Protein AF-A0A7S0RUU5-F1 (afdb_monomer)

Sequence (135 aa):
MMASSSRAPCCSHGRQSMACRSSRQLMGRTAMLRMGVPRMHMMVRAEQQSQASTSGRTKVVAIGESLFDLIADQKGLPREKVKSWTPYAGGAPANVATSLAKLGLDVVFITALGRDAPGDQLYALLKECGVKLHA

Organism: NCBI:txid1034604

Nearest PDB structures (foldseek):
  4du5-assembly1_D  TM=9.178E-01  e=1.477E-05  Polaromonas sp. JS666
  3hj6-assembly1_B  TM=9.158E-01  e=2.676E-05  Halothermothrix orenii H 168
  7agk-assembly2_B  TM=8.762E-01  e=2.676E-05  Escherichia coli K-12
  2qcv-assembly1_A  TM=8.340E-01  e=4.849E-05  Halalkalibacterium halodurans C-125
  7vva-assembly1_B  TM=8.187E-01  e=2.700E-04  Escherichia coli

Solvent-accessible surface area (backbone atoms only — not comparable to full-atom values): 9117 Å² total; per-residue (Å²): 136,90,80,90,87,80,82,86,89,86,91,78,90,88,81,89,81,89,89,82,91,84,77,92,84,81,90,84,92,78,91,74,93,66,87,78,73,86,76,80,75,78,76,73,75,76,76,76,72,81,75,75,81,66,87,68,76,67,71,46,79,35,65,45,56,59,46,70,45,72,44,63,75,56,80,94,55,60,78,91,70,48,89,51,65,48,78,38,88,34,36,73,40,44,54,51,34,35,51,44,18,70,73,71,43,53,29,39,36,38,38,66,64,56,99,45,74,69,25,52,50,50,53,50,54,48,48,72,43,57,31,47,77,49,103

Structure (mmCIF, N/CA/C/O backbone):
data_AF-A0A7S0RUU5-F1
#
_entry.id   AF-A0A7S0RUU5-F1
#
loop_
_atom_site.group_PDB
_atom_site.id
_atom_site.type_symbol
_atom_site.label_atom_id
_atom_site.label_alt_id
_atom_site.label_comp_id
_atom_site.label_asym_id
_atom_site.label_entity_id
_atom_site.label_seq_id
_atom_site.pdbx_PDB_ins_code
_atom_site.Cartn_x
_atom_site.Cartn_y
_atom_site.Cartn_z
_atom_site.occupancy
_atom_site.B_iso_or_equiv
_atom_site.auth_seq_id
_atom_site.auth_comp_id
_atom_site.auth_asym_id
_atom_site.auth_atom_id
_atom_site.pdbx_PDB_model_num
ATOM 1 N N . MET A 1 1 ? 37.420 2.023 51.915 1.00 42.16 1 MET A N 1
ATOM 2 C CA . MET A 1 1 ? 36.096 2.654 51.736 1.00 42.16 1 MET A CA 1
ATOM 3 C C . MET A 1 1 ? 35.043 1.578 51.913 1.00 42.16 1 MET A C 1
ATOM 5 O O . MET A 1 1 ? 35.102 0.566 51.228 1.00 42.16 1 MET A O 1
ATOM 9 N N . MET A 1 2 ? 34.192 1.741 52.924 1.00 35.12 2 MET A N 1
ATOM 10 C CA . MET A 1 2 ? 33.103 0.824 53.259 1.00 35.12 2 MET A CA 1
ATOM 11 C C . MET A 1 2 ? 32.001 0.863 52.195 1.00 35.12 2 MET A C 1
ATOM 13 O O . MET A 1 2 ? 31.670 1.950 51.736 1.00 35.12 2 MET A O 1
ATOM 17 N N . ALA A 1 3 ? 31.403 -0.289 51.885 1.00 36.59 3 ALA A N 1
ATOM 18 C CA . ALA A 1 3 ? 29.958 -0.518 52.017 1.00 36.59 3 ALA A CA 1
ATOM 19 C C . ALA A 1 3 ? 29.598 -1.936 51.540 1.00 36.59 3 ALA A C 1
ATOM 21 O O . ALA A 1 3 ? 29.554 -2.238 50.352 1.00 36.59 3 ALA A O 1
ATOM 22 N N . SER A 1 4 ? 29.328 -2.793 52.521 1.00 38.44 4 SER A N 1
ATOM 23 C CA . SER A 1 4 ? 28.449 -3.954 52.409 1.00 38.44 4 SER A CA 1
ATOM 24 C C . SER A 1 4 ? 27.002 -3.464 52.288 1.00 38.44 4 SER A C 1
ATOM 26 O O . SER A 1 4 ? 26.617 -2.560 53.027 1.00 38.44 4 SER A O 1
ATOM 28 N N . SER A 1 5 ? 26.190 -4.074 51.422 1.00 38.88 5 SER A N 1
ATOM 29 C CA . SER A 1 5 ? 24.760 -4.250 51.702 1.00 38.88 5 SER A CA 1
ATOM 30 C C . SER A 1 5 ? 24.168 -5.352 50.829 1.00 38.88 5 SER A C 1
ATOM 32 O O . SER A 1 5 ? 24.362 -5.396 49.616 1.00 38.88 5 SER A O 1
ATOM 34 N N . SER A 1 6 ? 23.465 -6.267 51.488 1.00 38.97 6 SER A N 1
ATOM 35 C CA . SER A 1 6 ? 22.866 -7.476 50.942 1.0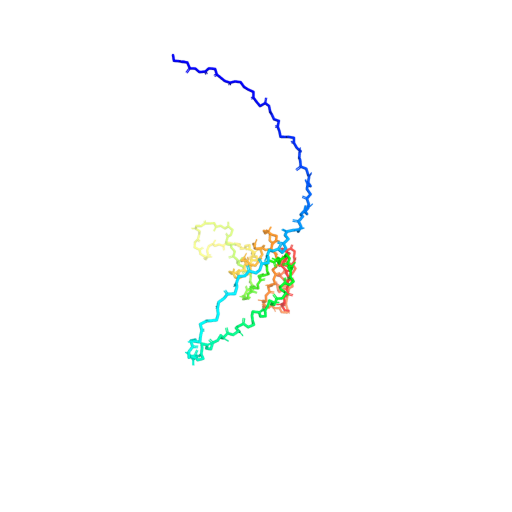0 38.97 6 SER A CA 1
ATOM 36 C C . SER A 1 6 ? 21.338 -7.383 50.973 1.00 38.97 6 SER A C 1
ATOM 38 O O . SER A 1 6 ? 20.798 -6.807 51.912 1.00 38.97 6 SER A O 1
ATOM 40 N N . ARG A 1 7 ? 20.702 -8.126 50.053 1.00 34.09 7 ARG A N 1
ATOM 41 C CA . ARG A 1 7 ? 19.375 -8.777 50.156 1.00 34.09 7 ARG A CA 1
ATOM 42 C C . ARG A 1 7 ? 18.101 -7.910 50.056 1.00 34.09 7 ARG A C 1
ATOM 44 O O . ARG A 1 7 ? 17.798 -7.084 50.904 1.00 34.09 7 ARG A O 1
ATOM 51 N N . ALA A 1 8 ? 17.283 -8.253 49.054 1.00 38.00 8 ALA A N 1
ATOM 52 C CA . ALA A 1 8 ? 15.808 -8.248 49.101 1.00 38.00 8 ALA A CA 1
ATOM 53 C C . ALA A 1 8 ? 15.305 -9.343 50.092 1.00 38.00 8 ALA A C 1
ATOM 55 O O . ALA A 1 8 ? 16.148 -10.158 50.478 1.00 38.00 8 ALA A O 1
ATOM 56 N N . PRO A 1 9 ? 14.005 -9.497 50.466 1.00 49.12 9 PRO A N 1
ATOM 57 C CA . PRO A 1 9 ? 12.768 -9.018 49.822 1.00 49.12 9 PRO A CA 1
ATOM 58 C C . PRO A 1 9 ? 11.654 -8.583 50.820 1.00 49.12 9 PRO A C 1
ATOM 60 O O . PRO A 1 9 ? 11.896 -8.449 52.014 1.00 49.12 9 PRO A O 1
ATOM 63 N N . CYS A 1 10 ? 10.421 -8.432 50.311 1.00 29.56 10 CYS A N 1
ATOM 64 C CA . CYS A 1 10 ? 9.141 -8.874 50.906 1.00 29.56 10 CYS A CA 1
ATOM 65 C C . CYS A 1 10 ? 8.048 -7.786 50.870 1.00 29.56 10 CYS A C 1
ATOM 67 O O . CYS A 1 10 ? 7.895 -6.986 51.788 1.00 29.56 10 CYS A O 1
ATOM 69 N N . CYS A 1 11 ? 7.245 -7.789 49.800 1.00 35.31 11 CYS A N 1
ATOM 70 C CA . CYS A 1 11 ? 5.927 -7.160 49.798 1.00 35.31 11 CYS A CA 1
ATOM 71 C C . CYS A 1 11 ? 4.886 -8.213 50.192 1.00 35.31 11 CYS A C 1
ATOM 73 O O . CYS A 1 11 ? 4.652 -9.165 49.448 1.00 35.31 11 CYS A O 1
ATOM 75 N N . SER A 1 12 ? 4.227 -8.021 51.334 1.00 39.75 12 SER A N 1
ATOM 76 C CA . SER A 1 12 ? 3.078 -8.820 51.763 1.00 39.75 12 SER A CA 1
ATOM 77 C C . SER A 1 12 ? 1.869 -7.925 52.058 1.00 39.75 12 SER A C 1
ATOM 79 O O . SER A 1 12 ? 1.878 -7.165 53.017 1.00 39.75 12 SER A O 1
ATOM 81 N N . HIS A 1 13 ? 0.856 -8.043 51.194 1.00 41.47 13 HIS A N 1
ATOM 82 C CA . HIS A 1 13 ? -0.582 -8.144 51.482 1.00 41.47 13 HIS A CA 1
ATOM 83 C C . HIS A 1 13 ? -1.204 -7.324 52.634 1.00 41.47 13 HIS A C 1
ATOM 85 O O . HIS A 1 13 ? -0.936 -7.567 53.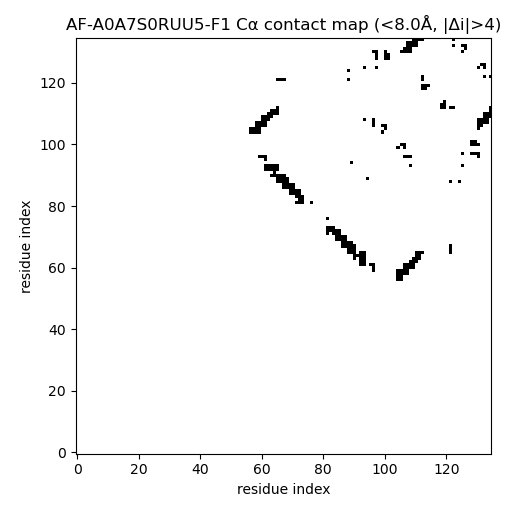804 1.00 41.47 13 HIS A O 1
ATOM 91 N N . GLY A 1 14 ? -2.216 -6.512 52.301 1.00 32.38 14 GLY A N 1
ATOM 92 C CA . GLY A 1 14 ? -3.197 -5.994 53.263 1.00 32.38 14 GLY A CA 1
ATOM 93 C C . GLY A 1 14 ? -4.411 -5.365 52.576 1.00 32.38 14 GLY A C 1
ATOM 94 O O . GLY A 1 14 ? -4.345 -4.249 52.080 1.00 32.38 14 GLY A O 1
ATOM 95 N N . ARG A 1 15 ? -5.508 -6.122 52.504 1.00 38.81 15 ARG A N 1
ATOM 96 C CA . ARG A 1 15 ? -6.807 -5.795 51.890 1.00 38.81 15 ARG A CA 1
ATOM 97 C C . ARG A 1 15 ? -7.774 -5.244 52.957 1.00 38.81 15 ARG A C 1
ATOM 99 O O . ARG A 1 15 ? -7.776 -5.782 54.056 1.00 38.81 15 ARG A O 1
ATOM 106 N N . GLN A 1 16 ? -8.700 -4.369 52.530 1.00 38.06 16 GLN A N 1
ATOM 107 C CA . GLN A 1 16 ? -10.011 -4.036 53.154 1.00 38.06 16 GLN A CA 1
ATOM 108 C C . GLN A 1 16 ? -9.926 -3.170 54.439 1.00 38.06 16 GLN A C 1
ATOM 110 O O . GLN A 1 16 ? -8.941 -3.229 55.151 1.00 38.06 16 GLN A O 1
ATOM 115 N N . SER A 1 17 ? -10.860 -2.284 54.807 1.00 34.88 17 SER A N 1
ATOM 116 C CA . SER A 1 17 ? -12.317 -2.247 54.644 1.00 34.88 17 SER A CA 1
ATOM 117 C C . SER A 1 17 ? -12.860 -0.822 54.870 1.00 34.88 17 SER A C 1
ATOM 119 O O . SER A 1 17 ? -12.269 -0.019 55.586 1.00 34.88 17 SER A O 1
ATOM 121 N N . MET A 1 18 ? -14.031 -0.564 54.286 1.00 39.03 18 MET A N 1
ATOM 122 C CA . MET A 1 18 ? -14.944 0.549 54.551 1.00 39.03 18 MET A CA 1
ATOM 123 C C . MET A 1 18 ? -15.387 0.689 56.021 1.00 39.03 18 MET A C 1
ATOM 125 O O . MET A 1 18 ? -15.457 -0.295 56.755 1.00 39.03 18 MET A O 1
ATOM 129 N N . ALA A 1 19 ? -15.890 1.906 56.281 1.00 38.84 19 ALA A N 1
ATOM 130 C CA . ALA A 1 19 ? -16.969 2.302 57.195 1.00 38.84 19 ALA A CA 1
ATOM 131 C C . ALA A 1 19 ? -16.557 2.878 58.556 1.00 38.84 19 ALA A C 1
ATOM 133 O O . ALA A 1 19 ? -15.991 2.189 59.390 1.00 38.84 19 ALA A O 1
ATOM 134 N N . CYS A 1 20 ? -16.985 4.118 58.822 1.00 29.95 20 CYS A N 1
ATOM 135 C CA . CYS A 1 20 ? -18.009 4.378 59.840 1.00 29.95 20 CYS A CA 1
ATOM 136 C C . CYS A 1 20 ? -18.472 5.848 59.777 1.00 29.95 20 CYS A C 1
ATOM 138 O O . CYS A 1 20 ? -17.671 6.773 59.888 1.00 29.95 20 CYS A O 1
ATOM 140 N N . ARG A 1 21 ? -19.780 6.064 59.584 1.00 48.56 21 ARG A N 1
ATOM 141 C CA . ARG A 1 21 ? -20.463 7.351 59.797 1.00 48.56 21 ARG A CA 1
ATOM 142 C C . ARG A 1 21 ? -20.704 7.538 61.294 1.00 48.56 21 ARG A C 1
ATOM 144 O O . ARG A 1 21 ? -21.232 6.630 61.920 1.00 48.56 21 ARG A O 1
ATOM 151 N N . SER A 1 22 ? -20.436 8.724 61.832 1.00 37.09 22 SER A N 1
ATOM 152 C CA . SER A 1 22 ? -20.900 9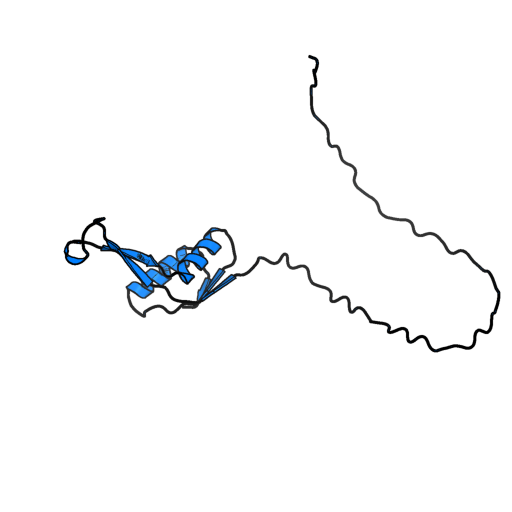.197 63.149 1.00 37.09 22 SER A CA 1
ATOM 153 C C . SER A 1 22 ? -20.456 10.664 63.270 1.00 37.09 22 SER A C 1
ATOM 155 O O . SER A 1 22 ? -19.362 10.979 62.828 1.00 37.09 22 SER A O 1
ATOM 157 N N . SER A 1 23 ? -21.175 11.653 63.787 1.00 42.38 23 SER A N 1
ATOM 158 C CA . SER A 1 23 ? -22.513 11.777 64.345 1.00 42.38 23 SER A CA 1
ATOM 159 C C . SER A 1 23 ? -22.840 13.273 64.398 1.00 42.38 23 SER A C 1
ATOM 161 O O . SER A 1 23 ? -21.962 14.128 64.296 1.00 42.38 23 SER A O 1
ATOM 163 N N . ARG A 1 24 ? -24.127 13.579 64.556 1.00 46.16 24 ARG A N 1
ATOM 164 C CA . ARG A 1 24 ? -24.653 14.913 64.864 1.00 46.16 24 ARG A CA 1
ATOM 165 C C . ARG A 1 24 ? -23.945 15.510 66.079 1.00 46.16 24 ARG A C 1
ATOM 167 O O . ARG A 1 24 ? -23.805 14.823 67.086 1.00 46.16 24 ARG A O 1
ATOM 174 N N . GLN A 1 25 ? -23.673 16.811 66.037 1.00 41.69 25 GLN A N 1
ATOM 175 C CA . GLN A 1 25 ? -23.531 17.614 67.245 1.00 41.69 25 GLN A CA 1
ATOM 176 C C . GLN A 1 25 ? -24.442 18.838 67.144 1.00 41.69 25 GLN A C 1
ATOM 178 O O . GLN A 1 25 ? -24.615 19.434 66.082 1.00 41.69 25 GLN A O 1
ATOM 183 N N . LEU A 1 26 ? -25.131 19.086 68.251 1.00 37.97 26 LEU A N 1
ATOM 184 C CA . LEU A 1 26 ? -26.316 19.916 68.402 1.00 37.97 26 LEU A CA 1
ATOM 185 C C . LEU A 1 26 ? -25.944 21.315 68.932 1.00 37.97 26 LEU A C 1
ATOM 187 O O . LEU A 1 26 ? -25.093 21.426 69.802 1.00 37.97 26 LEU A O 1
ATOM 191 N N . MET A 1 27 ? -26.716 22.310 68.480 1.00 33.03 27 MET A N 1
ATOM 192 C CA . MET A 1 27 ? -27.118 23.574 69.130 1.00 33.03 27 MET A CA 1
ATOM 193 C C . MET A 1 27 ? -26.088 24.647 69.534 1.00 33.03 27 MET A C 1
ATOM 195 O O . MET A 1 27 ? -25.281 24.482 70.438 1.00 33.03 27 MET A O 1
ATOM 199 N N . GLY A 1 28 ? -26.328 25.853 69.005 1.00 32.38 28 GLY A N 1
ATOM 200 C CA . GLY A 1 28 ? -25.951 27.136 69.604 1.00 32.38 28 GLY A CA 1
ATOM 201 C C . GLY A 1 28 ? -26.737 28.279 68.949 1.00 32.38 28 GLY A C 1
ATOM 202 O O . GLY A 1 28 ? -26.493 28.620 67.797 1.00 32.38 28 GLY A O 1
ATOM 203 N N . ARG A 1 29 ? -27.738 28.824 69.654 1.00 44.16 29 ARG A N 1
ATOM 204 C CA . ARG A 1 29 ? -28.616 29.928 69.215 1.00 44.16 29 ARG A CA 1
ATOM 205 C C . ARG A 1 29 ? -27.861 31.256 69.303 1.00 44.16 29 ARG A C 1
ATOM 207 O O . ARG A 1 29 ? -27.360 31.555 70.376 1.00 44.16 29 ARG A O 1
ATOM 214 N N . THR A 1 30 ? -27.898 32.101 68.272 1.00 35.38 30 THR A N 1
ATOM 215 C CA . THR A 1 30 ? -28.059 33.566 68.416 1.00 35.38 30 THR A CA 1
ATOM 216 C C . THR A 1 30 ? -28.535 34.138 67.080 1.00 35.38 30 THR A C 1
ATOM 218 O O . THR A 1 30 ? -27.872 33.995 66.055 1.00 35.38 30 THR A O 1
ATOM 221 N N . ALA A 1 31 ? -29.712 34.758 67.088 1.00 42.91 31 ALA A N 1
ATOM 222 C CA . ALA A 1 31 ? -30.252 35.489 65.954 1.00 42.91 31 ALA A CA 1
ATOM 223 C C . ALA A 1 31 ? -29.523 36.835 65.822 1.00 42.91 31 ALA A C 1
ATOM 225 O O . ALA A 1 31 ? -29.625 37.681 66.705 1.00 42.91 31 ALA A O 1
ATOM 226 N N . MET A 1 32 ? -28.818 37.046 64.711 1.00 39.00 32 MET A N 1
ATOM 227 C CA . MET A 1 32 ? -28.536 38.387 64.200 1.00 39.00 32 MET A CA 1
ATOM 228 C C . MET A 1 32 ? -29.416 38.596 62.973 1.00 39.00 32 MET A C 1
ATOM 230 O O . MET A 1 32 ? -29.227 37.931 61.953 1.00 39.00 32 MET A O 1
ATOM 234 N N . LEU A 1 33 ? -30.368 39.529 63.058 1.00 44.44 33 LEU A N 1
ATOM 235 C CA . LEU A 1 33 ? -30.992 40.105 61.871 1.00 44.44 33 LEU A CA 1
ATOM 236 C C . LEU A 1 33 ? -29.897 40.830 61.079 1.00 44.44 33 LEU A C 1
ATOM 238 O O . LEU A 1 33 ? -29.516 41.953 61.400 1.00 44.44 33 LEU A O 1
ATOM 242 N N . ARG A 1 34 ? -29.387 40.183 60.032 1.00 41.12 34 ARG A N 1
ATOM 243 C CA . ARG A 1 34 ? -28.667 40.856 58.954 1.00 41.12 34 ARG A CA 1
ATOM 244 C C . ARG A 1 34 ? -29.620 40.980 57.777 1.00 41.12 34 ARG A C 1
ATOM 246 O O . ARG A 1 34 ? -30.001 39.982 57.173 1.00 41.12 34 ARG A O 1
ATOM 253 N N . MET A 1 35 ? -30.009 42.222 57.504 1.00 41.84 35 MET A N 1
ATOM 254 C CA . MET A 1 35 ? -30.703 42.655 56.294 1.00 41.84 35 MET A CA 1
ATOM 255 C C . MET A 1 35 ? -30.044 41.999 55.074 1.00 41.84 35 MET A C 1
ATOM 257 O O . MET A 1 35 ? -28.852 42.185 54.822 1.00 41.84 35 MET A O 1
ATOM 261 N N . GLY A 1 36 ? -30.810 41.154 54.388 1.00 37.72 36 GLY A N 1
ATOM 262 C CA . GLY A 1 36 ? -30.334 40.328 53.291 1.00 37.72 36 GLY A CA 1
ATOM 263 C C . GLY A 1 36 ? -30.061 41.152 52.039 1.00 37.72 36 GLY A C 1
ATOM 264 O O . GLY A 1 36 ? -30.970 41.730 51.457 1.00 37.72 36 GLY A O 1
ATOM 265 N N . VAL A 1 37 ? -28.815 41.127 51.577 1.00 48.59 37 VAL A N 1
ATOM 266 C CA . VAL A 1 37 ? -28.518 41.230 50.145 1.00 48.59 37 VAL A CA 1
ATOM 267 C C . VAL A 1 37 ? -28.740 39.831 49.565 1.00 48.59 37 VAL A C 1
ATOM 269 O O . VAL A 1 37 ? -28.166 38.878 50.107 1.00 48.59 37 VAL A O 1
ATOM 272 N N . PRO A 1 38 ? -29.553 39.644 48.511 1.00 40.12 38 PRO A N 1
ATOM 273 C CA . PRO A 1 38 ? -29.720 38.331 47.913 1.00 40.12 38 PRO A CA 1
ATOM 274 C C . PRO A 1 38 ? -28.408 37.957 47.224 1.00 40.12 38 PRO A C 1
ATOM 276 O O . PRO A 1 38 ? -28.117 38.363 46.102 1.00 40.12 38 PRO A O 1
ATOM 279 N N . ARG A 1 39 ? -27.578 37.176 47.917 1.00 44.72 39 ARG A N 1
ATOM 280 C CA . ARG A 1 39 ? -26.440 36.501 47.306 1.00 44.72 39 ARG A CA 1
ATOM 281 C C . ARG A 1 39 ? -27.032 35.430 46.399 1.00 44.72 39 ARG A C 1
ATOM 283 O O . ARG A 1 39 ? -27.414 34.367 46.890 1.00 44.72 39 ARG A O 1
ATOM 290 N N . MET A 1 40 ? -27.158 35.741 45.105 1.00 40.12 40 MET A N 1
ATOM 291 C CA . MET A 1 40 ? -27.494 34.768 44.069 1.00 40.12 40 MET A CA 1
ATOM 292 C C . MET A 1 40 ? -26.494 33.618 44.179 1.00 40.12 40 MET A C 1
ATOM 294 O O . MET A 1 40 ? -25.363 33.700 43.704 1.00 40.12 40 MET A O 1
ATOM 298 N N . HIS A 1 41 ? -26.889 32.550 44.866 1.00 44.75 41 HIS A N 1
ATOM 299 C CA . HIS A 1 41 ? -26.223 31.275 44.719 1.00 44.75 41 HIS A CA 1
ATOM 300 C C . HIS A 1 41 ? -26.620 30.802 43.333 1.00 44.75 41 HIS A C 1
ATOM 302 O O . HIS A 1 41 ? -27.709 30.266 43.138 1.00 44.75 41 HIS A O 1
ATOM 308 N N . MET A 1 42 ? -25.752 31.063 42.357 1.00 34.88 42 MET A N 1
ATOM 309 C CA . MET A 1 42 ? -25.782 30.337 41.103 1.00 34.88 42 MET A CA 1
ATOM 310 C C . MET A 1 42 ? -25.508 28.884 41.474 1.00 34.88 42 MET A C 1
ATOM 312 O O . MET A 1 42 ? -24.368 28.457 41.643 1.00 34.88 42 MET A O 1
ATOM 316 N N . MET A 1 43 ? -26.587 28.148 41.715 1.00 37.38 43 MET A N 1
ATOM 317 C CA . MET A 1 43 ? -26.561 26.708 41.835 1.00 37.38 43 MET A CA 1
ATOM 318 C C . MET A 1 43 ? -26.277 26.215 40.419 1.00 37.38 43 MET A C 1
ATOM 320 O O . MET A 1 43 ? -27.188 25.901 39.658 1.00 37.38 43 MET A O 1
ATOM 324 N N . VAL A 1 44 ? -25.001 26.237 40.029 1.00 44.44 44 VAL A N 1
ATOM 325 C CA . VAL A 1 44 ? -24.534 25.471 38.882 1.00 44.44 44 VAL A CA 1
ATOM 326 C C . VAL A 1 44 ? -24.804 24.035 39.288 1.00 44.44 44 VAL A C 1
ATOM 328 O O . VAL A 1 44 ? -24.065 23.444 40.076 1.00 44.44 44 VAL A O 1
ATOM 331 N N . ARG A 1 45 ? -25.941 23.498 38.840 1.00 43.19 45 ARG A N 1
ATOM 332 C CA . ARG A 1 45 ? -26.136 22.059 38.805 1.00 43.1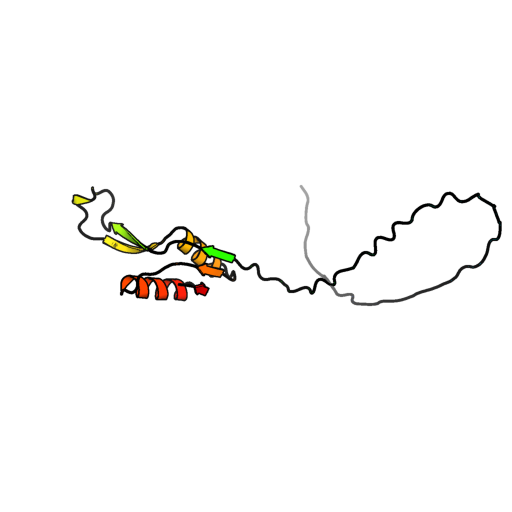9 45 ARG A CA 1
ATOM 333 C C . ARG A 1 45 ? -25.001 21.556 37.931 1.00 43.19 45 ARG A C 1
ATOM 335 O O . ARG A 1 45 ? -25.053 21.688 36.715 1.00 43.19 45 ARG A O 1
ATOM 342 N N . ALA A 1 46 ? -23.946 21.061 38.568 1.00 48.47 46 ALA A N 1
ATOM 343 C CA . ALA A 1 46 ? -23.027 20.165 37.911 1.00 48.47 46 ALA A CA 1
ATOM 344 C C . ALA A 1 46 ? -23.880 18.953 37.539 1.00 48.47 46 ALA A C 1
ATOM 346 O O . ALA A 1 46 ? -24.108 18.063 38.357 1.00 48.47 46 ALA A O 1
ATOM 347 N N . GLU A 1 47 ? -24.441 18.971 36.333 1.00 51.69 47 GLU A N 1
ATOM 348 C CA . GLU A 1 47 ? -24.806 17.743 35.658 1.00 51.69 47 GLU A CA 1
ATOM 349 C C . GLU A 1 47 ? -23.506 16.951 35.569 1.00 51.69 47 GLU A C 1
ATOM 351 O O . GLU A 1 47 ? -22.665 17.176 34.701 1.00 51.69 47 GLU A O 1
ATOM 356 N N . GLN A 1 48 ? -23.286 16.074 36.548 1.00 53.72 48 GLN A N 1
ATOM 357 C CA . GLN A 1 48 ? -22.330 14.995 36.411 1.00 53.72 48 GLN A CA 1
ATOM 358 C C . GLN A 1 48 ? -22.878 14.113 35.298 1.00 53.72 48 GLN A C 1
ATOM 360 O O . GLN A 1 48 ? -23.633 13.174 35.537 1.00 53.72 48 GLN A O 1
ATOM 365 N N . GLN A 1 49 ? -22.531 14.472 34.062 1.00 51.91 49 GLN A N 1
ATOM 366 C CA . GLN A 1 49 ? -22.630 13.580 32.927 1.00 51.91 49 GLN A CA 1
ATOM 367 C C . GLN A 1 49 ? -21.814 12.350 33.302 1.00 51.91 49 GLN A C 1
ATOM 369 O O . GLN A 1 49 ? -20.589 12.400 33.434 1.00 51.91 49 GLN A O 1
ATOM 374 N N . SER A 1 50 ? -22.530 11.263 33.559 1.00 49.44 50 SER A N 1
ATOM 375 C CA . SER A 1 50 ? -21.995 9.929 33.743 1.00 49.44 50 SER A CA 1
ATOM 376 C C . SER A 1 50 ? -21.259 9.538 32.466 1.00 49.44 50 SER A C 1
ATOM 378 O O . SER A 1 50 ? -21.827 8.967 31.538 1.00 49.44 50 SER A O 1
ATOM 380 N N . GLN A 1 51 ? -19.976 9.883 32.394 1.00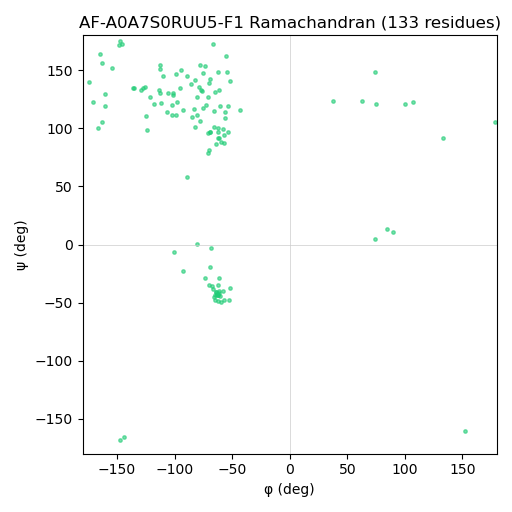 55.47 51 GLN A N 1
ATOM 381 C CA . GLN A 1 51 ? -19.089 9.369 31.366 1.00 55.47 51 GLN A CA 1
ATOM 382 C C . GLN A 1 51 ? -18.941 7.870 31.613 1.00 55.47 51 GLN A C 1
ATOM 384 O O . GLN A 1 51 ? -18.227 7.433 32.515 1.00 55.47 51 GLN A O 1
ATOM 389 N N . ALA A 1 52 ? -19.670 7.077 30.828 1.00 54.62 52 ALA A N 1
ATOM 390 C CA . ALA A 1 52 ? -19.429 5.653 30.715 1.00 54.62 52 ALA A CA 1
ATOM 391 C C . ALA A 1 52 ? -17.968 5.472 30.291 1.00 54.62 52 ALA A C 1
ATOM 393 O O . ALA A 1 52 ? -17.565 5.886 29.205 1.00 54.62 52 ALA A O 1
ATOM 394 N N . SER A 1 53 ? -17.158 4.889 31.170 1.00 55.72 53 SER A N 1
ATOM 395 C CA . SER A 1 53 ? -15.761 4.588 30.899 1.00 55.72 53 SER A CA 1
ATOM 396 C C . SER A 1 53 ? -15.675 3.435 29.896 1.00 55.72 53 SER A C 1
ATOM 398 O O . SER A 1 53 ? -15.426 2.287 30.262 1.00 55.72 53 SER A O 1
ATOM 400 N N . THR A 1 54 ? -15.874 3.709 28.608 1.00 58.09 54 THR A N 1
ATOM 401 C CA . THR A 1 54 ? -15.242 2.878 27.588 1.00 58.09 54 THR A CA 1
ATOM 402 C C . THR A 1 54 ? -13.748 3.102 27.742 1.00 58.09 54 THR A C 1
ATOM 404 O O . THR A 1 54 ? -13.280 4.221 27.539 1.00 58.09 54 THR A O 1
ATOM 407 N N . SER A 1 55 ? -13.002 2.065 28.126 1.00 60.66 55 SER A N 1
ATOM 408 C CA . SER A 1 55 ? -11.555 2.006 27.899 1.00 60.66 55 SER A CA 1
ATOM 409 C C . SER A 1 55 ? -11.347 2.165 26.390 1.00 60.66 55 SER A C 1
ATOM 411 O O . SER A 1 55 ? -11.469 1.219 25.612 1.00 60.66 55 SER A O 1
ATOM 413 N N . GLY A 1 56 ? -11.258 3.418 25.953 1.00 60.72 56 GLY A N 1
ATOM 414 C CA . GLY A 1 56 ? -11.422 3.795 24.563 1.00 60.72 56 GLY A CA 1
ATOM 415 C C . GLY A 1 56 ? -10.145 3.469 23.825 1.00 60.72 56 GLY A C 1
ATOM 416 O O . GLY A 1 56 ? -9.152 4.173 23.984 1.00 60.72 56 GLY A O 1
ATOM 417 N N . ARG A 1 57 ? -10.154 2.412 23.009 1.00 76.75 57 ARG A N 1
ATOM 418 C CA . ARG A 1 57 ? -9.095 2.251 22.014 1.00 76.75 57 ARG A CA 1
ATOM 419 C C . ARG A 1 57 ? -9.143 3.460 21.088 1.00 76.75 57 ARG A C 1
ATOM 421 O O . ARG A 1 57 ? -10.166 3.690 20.443 1.00 76.75 57 ARG A O 1
ATOM 428 N N . THR A 1 58 ? -8.052 4.221 21.046 1.00 86.44 58 THR A N 1
ATOM 429 C CA . THR A 1 58 ? -7.872 5.315 20.093 1.00 86.44 58 THR A CA 1
ATOM 430 C C . THR A 1 58 ? -8.088 4.773 18.688 1.00 86.44 58 THR A C 1
ATOM 432 O O . THR A 1 58 ? -7.384 3.858 18.256 1.00 86.44 58 THR A O 1
ATOM 435 N N . LYS A 1 59 ? -9.090 5.321 18.001 1.00 93.88 59 LYS A N 1
ATOM 436 C CA . LYS A 1 59 ? -9.367 5.013 16.601 1.00 93.88 59 LYS A CA 1
ATOM 437 C C . LYS A 1 59 ? -8.698 6.055 15.729 1.00 93.88 59 LYS A C 1
ATOM 439 O O . LYS A 1 59 ? -8.817 7.247 16.006 1.00 93.88 59 LYS A O 1
ATOM 444 N N . VAL A 1 60 ? -8.027 5.604 14.679 1.00 96.81 60 VAL A N 1
ATOM 445 C CA . VAL A 1 60 ? -7.399 6.488 13.698 1.00 96.81 60 VAL A CA 1
ATOM 446 C C . VAL A 1 60 ? -8.108 6.327 12.366 1.00 96.81 60 VAL A C 1
ATOM 448 O O . VAL A 1 60 ? -8.344 5.209 11.913 1.00 96.81 60 VAL A O 1
ATOM 451 N N . VAL A 1 61 ? -8.440 7.451 11.739 1.00 97.88 61 VAL A N 1
ATOM 452 C CA . VAL A 1 61 ? -8.919 7.485 10.358 1.00 97.88 61 VAL A CA 1
ATOM 453 C C . VAL A 1 61 ? -7.848 8.164 9.520 1.00 97.88 61 VAL A C 1
ATOM 455 O O . VAL A 1 61 ? -7.478 9.302 9.800 1.00 97.88 61 VAL A O 1
ATOM 458 N N . ALA A 1 62 ? -7.346 7.458 8.515 1.00 97.88 62 ALA A N 1
ATOM 459 C CA . ALA A 1 62 ? -6.458 8.004 7.500 1.00 97.88 62 ALA A CA 1
ATOM 460 C C . ALA A 1 62 ? -7.206 8.062 6.166 1.00 97.88 62 ALA A C 1
ATOM 462 O O . ALA A 1 62 ? -8.033 7.195 5.876 1.00 97.88 62 ALA A O 1
ATOM 463 N N . ILE A 1 63 ? -6.933 9.088 5.365 1.00 98.44 63 ILE A N 1
ATOM 464 C CA . ILE A 1 63 ? -7.584 9.303 4.072 1.00 98.44 63 ILE A CA 1
ATOM 465 C C . ILE A 1 63 ? -6.516 9.703 3.062 1.00 98.44 63 ILE A C 1
ATOM 467 O O . ILE A 1 63 ? -5.693 10.566 3.365 1.00 98.44 63 ILE A O 1
ATOM 471 N N . GLY A 1 64 ? -6.545 9.108 1.874 1.00 98.00 64 GLY A N 1
ATOM 472 C CA . GLY A 1 64 ? -5.780 9.600 0.730 1.00 98.00 64 GLY A CA 1
ATOM 473 C C . GLY A 1 64 ? -5.399 8.507 -0.258 1.00 98.00 64 GLY A C 1
ATOM 474 O O . GLY A 1 64 ? -6.048 7.460 -0.305 1.00 98.00 64 GLY A O 1
ATOM 475 N N . GLU A 1 65 ? -4.388 8.759 -1.089 1.00 97.88 65 GLU A N 1
ATOM 476 C CA . GLU A 1 65 ? -4.051 7.847 -2.179 1.00 97.88 65 GLU A CA 1
ATOM 477 C C . GLU A 1 65 ? -3.358 6.552 -1.737 1.00 97.88 65 GLU A C 1
ATOM 479 O O . GLU A 1 65 ? -2.647 6.489 -0.731 1.00 97.88 65 GLU A O 1
ATOM 484 N N . SER A 1 66 ? -3.548 5.528 -2.566 1.00 97.88 66 SER A N 1
ATOM 485 C CA . SER A 1 66 ? -2.763 4.298 -2.579 1.00 97.88 66 SER A CA 1
ATOM 486 C C . SER A 1 66 ? -2.307 4.055 -4.010 1.00 97.88 66 SER A C 1
ATOM 488 O O . SER A 1 66 ? -3.109 4.164 -4.937 1.00 97.88 66 SER A O 1
ATOM 490 N N . LEU A 1 67 ? -1.033 3.737 -4.200 1.00 98.06 67 LEU A N 1
ATOM 491 C CA . LEU A 1 67 ? -0.454 3.500 -5.523 1.00 98.06 67 LEU A CA 1
ATOM 492 C C . LEU A 1 67 ? 0.661 2.456 -5.452 1.00 98.06 67 LEU A C 1
ATOM 494 O O . LEU A 1 67 ? 1.037 2.017 -4.368 1.00 98.06 67 LEU A O 1
ATOM 498 N N . PHE A 1 68 ? 1.197 2.070 -6.607 1.00 98.06 68 PHE A N 1
ATOM 499 C CA . PHE A 1 68 ? 2.453 1.332 -6.678 1.00 98.06 68 PHE A CA 1
ATOM 500 C C . PHE A 1 68 ? 3.611 2.280 -6.979 1.00 98.06 68 PHE A C 1
ATOM 502 O O . PHE A 1 68 ? 3.634 2.933 -8.023 1.00 98.06 68 PHE A O 1
ATOM 509 N N . ASP A 1 69 ? 4.599 2.292 -6.095 1.00 97.19 69 ASP A N 1
ATOM 510 C CA . ASP A 1 69 ? 5.898 2.898 -6.334 1.00 97.19 69 ASP A CA 1
ATOM 511 C C . ASP A 1 69 ? 6.772 1.898 -7.100 1.00 97.19 69 ASP A C 1
ATOM 513 O O . ASP A 1 69 ? 7.091 0.813 -6.611 1.00 97.19 69 ASP A O 1
ATOM 517 N N . LEU A 1 70 ? 7.158 2.252 -8.326 1.00 96.44 70 LEU A N 1
ATOM 518 C CA . LEU A 1 70 ? 8.105 1.468 -9.114 1.00 96.44 70 LEU A CA 1
ATOM 519 C C . LEU A 1 70 ? 9.525 1.865 -8.719 1.00 96.44 70 LEU A C 1
ATOM 521 O O . LEU A 1 70 ? 9.985 2.963 -9.040 1.00 96.44 70 LEU A O 1
ATOM 525 N N . ILE A 1 71 ? 10.232 0.963 -8.044 1.00 96.06 71 ILE A N 1
ATOM 526 C CA . ILE A 1 71 ? 11.599 1.200 -7.581 1.00 96.06 71 ILE A CA 1
ATOM 527 C C . ILE A 1 71 ? 12.580 0.507 -8.526 1.00 96.06 71 ILE A C 1
ATOM 529 O O . ILE A 1 71 ? 12.411 -0.662 -8.865 1.00 96.06 71 ILE A O 1
ATOM 533 N N . ALA A 1 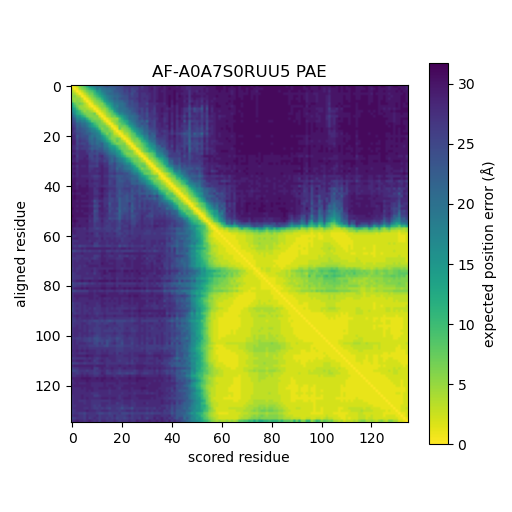72 ? 13.594 1.248 -8.976 1.00 97.31 72 ALA A N 1
ATOM 534 C CA . ALA A 1 72 ? 14.626 0.727 -9.866 1.00 97.31 72 ALA A CA 1
ATOM 535 C C . ALA A 1 72 ? 15.450 -0.357 -9.164 1.00 97.31 72 ALA A C 1
ATOM 537 O O . ALA A 1 72 ? 15.982 -0.126 -8.074 1.00 97.31 72 ALA A O 1
ATOM 538 N N . ASP A 1 73 ? 15.638 -1.498 -9.824 1.00 96.62 73 ASP A N 1
ATOM 539 C CA . ASP A 1 73 ? 16.447 -2.583 -9.256 1.00 96.62 73 ASP A CA 1
ATOM 540 C C . ASP A 1 73 ? 17.948 -2.246 -9.295 1.00 96.62 73 ASP A C 1
ATOM 542 O O . ASP A 1 73 ? 18.729 -2.688 -8.450 1.00 96.62 73 ASP A O 1
ATOM 546 N N . GLN A 1 74 ? 18.369 -1.430 -10.270 1.00 96.69 74 GLN A N 1
ATOM 547 C CA . GLN A 1 74 ? 19.749 -0.968 -10.413 1.00 96.69 74 GLN A CA 1
ATOM 548 C C . GLN A 1 74 ? 19.935 0.443 -9.834 1.00 96.69 74 GLN A C 1
ATOM 550 O O . GLN A 1 74 ? 19.458 1.433 -10.390 1.00 96.69 74 GLN A O 1
ATOM 555 N N . LYS A 1 75 ? 20.686 0.551 -8.732 1.00 94.06 75 LYS A N 1
ATOM 556 C CA . LYS A 1 75 ? 20.977 1.829 -8.059 1.00 94.06 75 LYS A CA 1
ATOM 557 C C . LYS A 1 75 ? 22.014 2.662 -8.817 1.00 94.06 75 LYS A C 1
ATOM 559 O O . LYS A 1 75 ? 22.954 2.124 -9.394 1.00 94.06 75 LYS A O 1
ATOM 564 N N . GLY A 1 76 ? 21.878 3.987 -8.741 1.00 93.62 76 GLY A N 1
ATOM 565 C CA . GLY A 1 76 ? 22.874 4.943 -9.248 1.00 93.62 76 GLY A CA 1
ATOM 566 C C . GLY A 1 76 ? 22.929 5.080 -10.772 1.00 93.62 76 GLY A C 1
ATOM 567 O O . GLY A 1 76 ? 23.786 5.796 -11.285 1.00 93.62 76 GLY A O 1
ATOM 568 N N . LEU A 1 77 ? 22.027 4.418 -11.500 1.00 94.81 77 LEU A N 1
ATOM 569 C CA . LEU A 1 77 ? 21.888 4.599 -12.938 1.00 94.81 77 LEU A CA 1
ATOM 570 C C . LEU A 1 77 ? 20.891 5.725 -13.251 1.00 94.81 77 LEU A C 1
ATOM 572 O O . LEU A 1 77 ? 19.882 5.856 -12.556 1.00 94.81 77 LEU A O 1
ATOM 576 N N . PRO A 1 78 ? 21.128 6.505 -14.322 1.00 95.44 78 PRO A N 1
ATOM 577 C CA . PRO A 1 78 ? 20.088 7.325 -14.931 1.00 95.44 78 PRO A CA 1
ATOM 578 C C . PRO A 1 78 ? 18.877 6.465 -15.298 1.00 95.44 78 PRO A C 1
ATOM 580 O O . PRO A 1 78 ? 19.040 5.296 -15.668 1.00 95.44 78 PRO A O 1
ATOM 583 N N . ARG A 1 79 ? 17.676 7.049 -15.237 1.00 94.00 79 ARG A N 1
ATOM 584 C CA . ARG A 1 79 ? 16.402 6.351 -15.476 1.00 94.00 79 ARG A CA 1
ATOM 585 C C . ARG A 1 79 ? 16.401 5.579 -16.797 1.00 94.00 79 ARG A C 1
ATOM 587 O O . ARG A 1 79 ? 15.874 4.475 -16.853 1.00 94.00 79 ARG A O 1
ATOM 594 N N . GLU A 1 80 ? 17.027 6.129 -17.832 1.00 96.06 80 GLU A N 1
ATOM 595 C CA . GLU A 1 80 ? 17.066 5.575 -19.191 1.00 96.06 80 GLU A CA 1
ATOM 596 C C . GLU A 1 80 ? 17.905 4.291 -19.281 1.00 96.06 80 GLU A C 1
ATOM 598 O O . GLU A 1 80 ? 17.772 3.528 -20.234 1.00 96.06 80 GLU A O 1
ATOM 603 N N . LYS A 1 81 ? 18.786 4.048 -18.301 1.00 96.75 81 LYS A N 1
ATOM 604 C CA . LYS A 1 81 ? 19.663 2.869 -18.239 1.00 96.75 81 LYS A CA 1
ATOM 605 C C . LYS A 1 81 ? 19.153 1.783 -17.286 1.00 96.75 81 LYS A C 1
ATOM 607 O O . LYS A 1 81 ? 19.757 0.710 -17.228 1.00 96.75 81 LYS A O 1
ATOM 612 N N . VAL A 1 82 ? 18.079 2.046 -16.539 1.00 97.06 82 VAL A N 1
ATOM 613 C CA . VAL A 1 82 ? 17.439 1.064 -15.651 1.00 97.06 82 VAL A CA 1
ATOM 614 C C . VAL A 1 82 ? 16.731 0.016 -16.507 1.00 97.06 82 VAL A C 1
ATOM 616 O O . VAL A 1 82 ? 15.934 0.355 -17.379 1.00 97.06 82 VAL A O 1
ATOM 619 N N . LYS A 1 83 ? 17.027 -1.265 -16.272 1.00 97.00 83 LYS A N 1
ATOM 620 C CA . LYS A 1 83 ? 16.496 -2.372 -17.089 1.00 97.00 83 LYS A CA 1
ATOM 621 C C . LYS A 1 83 ? 15.206 -2.959 -16.530 1.00 97.00 83 LYS A C 1
ATOM 623 O O . LYS A 1 83 ? 14.469 -3.604 -17.266 1.00 97.00 83 LYS A O 1
ATOM 628 N N . SER A 1 84 ? 14.962 -2.779 -15.238 1.00 97.50 84 SER A N 1
ATOM 629 C CA . SER A 1 84 ? 13.845 -3.401 -14.537 1.00 97.50 84 SER A CA 1
ATOM 630 C C . SER A 1 84 ? 13.439 -2.588 -13.310 1.00 97.50 84 SER A C 1
ATOM 632 O O . SER A 1 84 ? 14.244 -1.851 -12.730 1.00 97.50 84 SER A O 1
ATOM 634 N N . TRP A 1 85 ? 12.160 -2.702 -12.964 1.00 97.44 85 TRP A N 1
ATOM 635 C CA . TRP A 1 85 ? 11.528 -1.984 -11.869 1.00 97.44 85 TRP A CA 1
ATOM 636 C C . TRP A 1 85 ? 10.657 -2.953 -11.087 1.00 97.44 85 TRP A C 1
ATOM 638 O O . TRP A 1 85 ? 9.873 -3.694 -11.685 1.00 97.44 85 TRP A O 1
ATOM 648 N N . THR A 1 86 ? 10.752 -2.896 -9.766 1.00 97.38 86 THR A N 1
ATOM 649 C CA . THR A 1 86 ? 9.912 -3.694 -8.877 1.00 97.38 86 THR A CA 1
ATOM 650 C C . THR A 1 86 ? 8.789 -2.820 -8.309 1.00 97.38 86 THR A C 1
ATOM 652 O O . THR A 1 86 ? 9.077 -1.736 -7.791 1.00 97.38 86 THR A O 1
ATOM 655 N N . PRO A 1 87 ? 7.513 -3.245 -8.402 1.00 97.00 87 PRO A N 1
ATOM 656 C CA . PRO A 1 87 ? 6.398 -2.530 -7.794 1.00 97.00 87 PRO A CA 1
ATOM 657 C C . PRO A 1 87 ? 6.337 -2.766 -6.284 1.00 97.00 87 PRO A C 1
ATOM 659 O O . PRO A 1 87 ? 6.375 -3.903 -5.815 1.00 97.00 87 PRO A O 1
ATOM 662 N N . TYR A 1 88 ? 6.165 -1.686 -5.529 1.00 96.94 88 TYR A N 1
ATOM 663 C CA . TYR A 1 88 ? 5.911 -1.706 -4.092 1.00 96.94 88 TYR A CA 1
ATOM 664 C C . TYR A 1 88 ? 4.643 -0.921 -3.785 1.00 96.94 88 TYR A C 1
ATOM 666 O O . TYR A 1 88 ? 4.451 0.164 -4.323 1.00 96.94 88 TYR A O 1
ATOM 674 N N . ALA A 1 89 ? 3.764 -1.454 -2.936 1.00 97.12 89 ALA A N 1
ATOM 675 C CA . ALA A 1 89 ? 2.610 -0.686 -2.476 1.00 97.12 89 ALA A CA 1
ATOM 676 C C . ALA A 1 89 ? 3.089 0.560 -1.713 1.00 97.12 89 ALA A C 1
ATOM 678 O O . ALA A 1 89 ? 3.969 0.467 -0.855 1.00 97.12 89 ALA A O 1
ATOM 679 N N . GLY A 1 90 ? 2.506 1.706 -2.043 1.00 96.62 90 GLY A N 1
ATOM 680 C CA . GLY A 1 90 ? 2.923 3.018 -1.577 1.00 96.62 90 GLY A CA 1
ATOM 681 C C . GLY A 1 90 ? 1.757 3.991 -1.423 1.00 96.62 90 GLY A C 1
ATOM 682 O O . GLY A 1 90 ? 0.582 3.616 -1.455 1.00 96.62 90 GLY A O 1
ATOM 683 N N . GLY A 1 91 ? 2.106 5.262 -1.238 1.00 97.25 91 GLY A N 1
ATOM 684 C CA . GLY A 1 91 ? 1.200 6.326 -0.803 1.00 97.25 91 GLY A CA 1
ATOM 685 C C . GLY A 1 91 ? 1.487 6.731 0.642 1.00 97.25 91 GLY A C 1
ATOM 686 O O . GLY A 1 91 ? 1.441 5.911 1.561 1.00 97.25 91 GLY A O 1
ATOM 687 N N . ALA A 1 92 ? 1.790 8.012 0.864 1.00 97.75 92 ALA A N 1
ATOM 688 C CA . ALA A 1 92 ? 2.059 8.537 2.203 1.00 97.75 92 ALA A CA 1
ATOM 689 C C . ALA A 1 92 ? 0.935 8.217 3.219 1.00 97.75 92 ALA A C 1
ATOM 691 O O . ALA A 1 92 ? 1.251 7.701 4.297 1.00 97.75 92 ALA A O 1
ATOM 692 N N . PRO A 1 93 ? -0.362 8.430 2.908 1.00 98.12 93 PRO A N 1
ATOM 693 C CA . PRO A 1 93 ? -1.434 8.113 3.850 1.00 98.12 93 PRO A CA 1
ATOM 694 C C . PRO A 1 93 ? -1.629 6.597 4.039 1.00 98.12 93 PRO A C 1
ATOM 696 O O . PRO A 1 93 ? -1.874 6.159 5.166 1.00 98.12 93 PRO A O 1
ATOM 699 N N . ALA A 1 94 ? -1.431 5.785 2.994 1.00 97.94 94 ALA A N 1
ATOM 700 C CA . ALA A 1 94 ? -1.461 4.322 3.079 1.00 97.94 94 ALA A CA 1
ATOM 701 C C . ALA A 1 94 ? -0.359 3.771 4.005 1.00 97.94 94 ALA A C 1
ATOM 703 O O . ALA A 1 94 ? -0.610 2.919 4.865 1.00 97.94 94 ALA A O 1
ATOM 704 N N . ASN A 1 95 ? 0.858 4.308 3.895 1.00 97.94 95 ASN A N 1
ATOM 705 C CA . ASN A 1 95 ? 1.995 3.923 4.731 1.00 97.94 95 ASN A CA 1
ATOM 706 C C . ASN A 1 95 ? 1.768 4.269 6.209 1.00 97.94 95 ASN A C 1
ATOM 708 O O . ASN A 1 95 ? 2.076 3.461 7.088 1.00 97.94 95 ASN A O 1
ATOM 712 N N . VAL A 1 96 ? 1.184 5.436 6.502 1.00 98.19 96 VAL A N 1
ATOM 713 C CA . VAL A 1 96 ? 0.817 5.817 7.877 1.00 98.19 96 VAL A CA 1
ATOM 714 C C . VAL A 1 96 ? -0.263 4.885 8.428 1.00 98.19 96 VAL A C 1
ATOM 716 O O . VAL A 1 96 ? -0.109 4.359 9.531 1.00 98.19 96 VAL A O 1
ATOM 719 N N . ALA A 1 97 ? -1.326 4.628 7.661 1.00 98.12 97 ALA A N 1
ATOM 720 C CA . ALA A 1 97 ? -2.431 3.774 8.091 1.00 98.12 97 ALA A CA 1
ATOM 721 C C . ALA A 1 97 ? -1.964 2.349 8.426 1.00 98.12 97 ALA A C 1
ATOM 723 O O . ALA A 1 97 ? -2.254 1.826 9.505 1.00 98.12 97 ALA A O 1
ATOM 724 N N . THR A 1 98 ? -1.193 1.739 7.524 1.00 97.75 98 THR A N 1
ATOM 725 C CA . THR A 1 98 ? -0.673 0.376 7.702 1.00 97.75 98 THR A CA 1
ATOM 726 C C . THR A 1 98 ? 0.353 0.289 8.830 1.00 97.75 98 THR A C 1
ATOM 728 O O . THR A 1 98 ? 0.356 -0.691 9.571 1.00 97.75 98 THR A O 1
ATOM 731 N N . SER A 1 99 ? 1.182 1.317 9.030 1.00 97.94 99 SER A N 1
ATOM 732 C CA . SER A 1 99 ? 2.122 1.365 10.159 1.00 97.94 99 SER A CA 1
ATOM 733 C C . SER A 1 99 ? 1.394 1.427 11.503 1.00 97.94 99 SER A C 1
ATOM 735 O O . SER A 1 99 ? 1.738 0.693 12.426 1.00 97.94 99 SER A O 1
ATOM 737 N N . LEU A 1 100 ? 0.348 2.249 11.614 1.00 97.25 100 LEU A N 1
ATOM 738 C CA . LEU A 1 100 ? -0.457 2.340 12.834 1.00 97.25 100 LEU A CA 1
ATOM 739 C C . LEU A 1 100 ? -1.228 1.042 13.116 1.00 97.25 100 LEU A C 1
ATOM 741 O O . LEU A 1 100 ? -1.297 0.616 14.269 1.00 97.25 100 LEU A O 1
ATOM 745 N N . ALA A 1 101 ? -1.743 0.374 12.080 1.00 96.56 101 ALA A N 1
ATOM 746 C CA . ALA A 1 101 ? -2.376 -0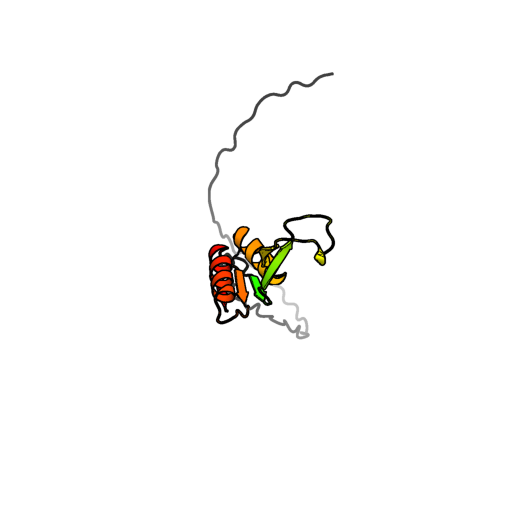.936 12.227 1.00 96.56 101 ALA A CA 1
ATOM 747 C C . ALA A 1 101 ? -1.376 -1.999 12.714 1.00 96.56 101 ALA A C 1
ATOM 749 O O . ALA A 1 101 ? -1.674 -2.740 13.651 1.00 96.56 101 ALA A O 1
ATOM 750 N N . LYS A 1 102 ? -0.150 -2.012 12.168 1.00 95.94 102 LYS A N 1
ATOM 751 C CA . LYS A 1 102 ? 0.944 -2.892 12.624 1.00 95.94 102 LYS A CA 1
ATOM 752 C C . LYS A 1 102 ? 1.350 -2.647 14.082 1.00 95.94 102 LYS A C 1
ATOM 754 O O . LYS A 1 102 ? 1.779 -3.579 14.754 1.00 95.94 102 LYS A O 1
ATOM 759 N N . LEU A 1 103 ? 1.181 -1.425 14.590 1.00 95.81 103 LEU A N 1
ATOM 760 C C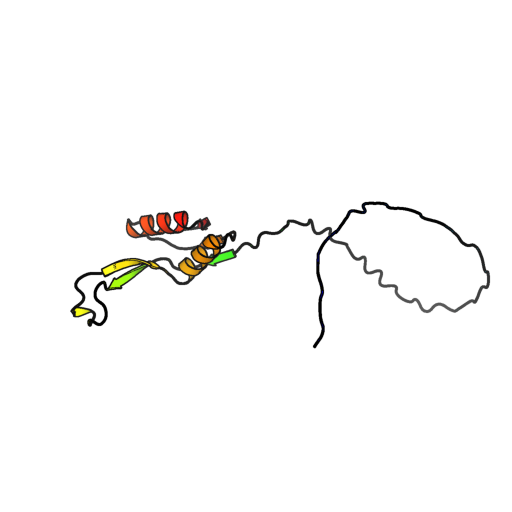A . LEU A 1 103 ? 1.389 -1.079 16.004 1.00 95.81 103 LEU A CA 1
ATOM 761 C C . LEU A 1 103 ? 0.202 -1.458 16.914 1.00 95.81 103 LEU A C 1
ATOM 763 O O . LEU A 1 103 ? 0.253 -1.214 18.119 1.00 95.81 103 LEU A O 1
ATOM 767 N N . GLY A 1 104 ? -0.862 -2.059 16.371 1.00 94.44 104 GLY A N 1
ATOM 768 C CA . GLY A 1 104 ? -2.010 -2.563 17.130 1.00 94.44 104 GLY A CA 1
ATOM 769 C C . GLY A 1 104 ? -3.145 -1.556 17.343 1.00 94.44 104 GLY A C 1
ATOM 770 O O . GLY A 1 104 ? -4.052 -1.823 18.141 1.00 94.44 104 GLY A O 1
ATOM 771 N N . LEU A 1 105 ? -3.122 -0.408 16.656 1.00 95.69 105 LEU A N 1
ATOM 772 C CA . LEU A 1 105 ? -4.211 0.568 16.713 1.00 95.69 105 LEU A CA 1
ATOM 773 C C . LEU A 1 105 ? -5.404 0.133 15.849 1.00 95.69 105 LEU A C 1
ATOM 775 O O . LEU A 1 105 ? -5.263 -0.593 14.867 1.00 95.69 105 LEU A O 1
ATOM 779 N N . ASP A 1 106 ? -6.598 0.615 16.207 1.00 95.75 106 ASP A N 1
ATOM 780 C CA . ASP A 1 106 ? -7.800 0.441 15.387 1.00 95.75 106 ASP A CA 1
ATOM 781 C C . ASP A 1 106 ? -7.822 1.507 14.281 1.00 95.75 106 ASP A C 1
ATOM 783 O O . ASP A 1 106 ? -8.140 2.670 14.542 1.00 95.75 106 ASP A O 1
ATOM 787 N N . VAL A 1 107 ? -7.441 1.119 13.059 1.00 97.69 107 VAL A N 1
ATOM 788 C CA . VAL A 1 107 ? -7.281 2.035 11.921 1.00 97.69 107 VAL A CA 1
ATOM 789 C C . VAL A 1 107 ? -8.331 1.772 10.846 1.00 97.69 107 VAL A C 1
ATOM 791 O O . VAL A 1 107 ? -8.494 0.643 10.379 1.00 97.69 107 VAL A O 1
ATOM 794 N N . VAL A 1 108 ? -9.000 2.840 10.412 1.00 97.88 108 VAL A N 1
ATOM 795 C CA . VAL A 1 108 ? -9.806 2.877 9.187 1.00 97.88 108 VAL A CA 1
ATOM 796 C C . VAL A 1 108 ? -9.041 3.667 8.133 1.00 97.88 108 VAL A C 1
ATOM 798 O O . VAL A 1 108 ? -8.575 4.773 8.408 1.00 97.88 108 VAL A O 1
ATOM 801 N N . PHE A 1 109 ? -8.914 3.110 6.933 1.00 98.50 109 PHE A N 1
ATOM 802 C CA . PHE A 1 109 ? -8.269 3.771 5.809 1.00 98.50 109 PHE A CA 1
ATOM 803 C C . PHE A 1 109 ? -9.261 3.971 4.666 1.00 98.50 109 PHE A C 1
ATOM 805 O O . PHE A 1 109 ? -9.841 3.006 4.164 1.00 98.50 109 PHE A O 1
ATOM 812 N N . ILE A 1 110 ? -9.463 5.233 4.292 1.00 98.56 110 ILE A N 1
ATOM 813 C CA . ILE A 1 110 ? -10.327 5.646 3.191 1.00 98.56 110 ILE A CA 1
ATOM 814 C C . ILE A 1 110 ? -9.441 5.984 1.996 1.00 98.56 110 ILE A C 1
ATOM 816 O O . ILE A 1 110 ? -8.596 6.877 2.072 1.00 98.56 110 ILE A O 1
ATOM 820 N N . THR A 1 111 ? -9.629 5.281 0.890 1.00 98.31 111 THR A N 1
ATOM 821 C CA . THR A 1 111 ? -8.837 5.477 -0.325 1.00 98.31 111 THR A CA 1
ATOM 822 C C . THR A 1 111 ? -9.714 5.240 -1.550 1.00 98.31 111 THR A C 1
ATOM 824 O O . THR A 1 111 ? -10.863 4.844 -1.412 1.00 98.31 111 THR A O 1
ATOM 827 N N . ALA A 1 112 ? -9.208 5.518 -2.743 1.00 98.19 112 ALA A N 1
ATOM 828 C CA . ALA A 1 112 ? -9.872 5.157 -3.988 1.00 98.19 112 ALA A CA 1
ATOM 829 C C . ALA A 1 112 ? -8.919 4.261 -4.771 1.00 98.19 112 ALA A C 1
ATOM 831 O O . ALA A 1 112 ? -7.764 4.632 -4.984 1.00 98.19 112 ALA A O 1
ATOM 832 N N . LEU A 1 113 ? -9.395 3.086 -5.179 1.00 97.88 113 LEU A N 1
ATOM 833 C CA . LEU A 1 113 ? -8.605 2.123 -5.943 1.00 97.88 113 LEU A CA 1
ATOM 834 C C . LEU A 1 113 ? -9.159 1.977 -7.363 1.00 97.88 113 LEU A C 1
ATOM 836 O O . LEU A 1 113 ? -10.353 2.160 -7.611 1.00 97.88 113 LEU A O 1
ATOM 840 N N . GLY A 1 114 ? -8.270 1.649 -8.302 1.00 97.31 114 GLY A N 1
ATOM 841 C CA . GLY A 1 114 ? -8.652 1.305 -9.669 1.00 97.31 114 GLY A CA 1
ATOM 842 C C . GLY A 1 114 ? -9.529 0.052 -9.706 1.00 97.31 114 GLY A C 1
ATOM 843 O O . GLY A 1 114 ? -9.391 -0.842 -8.876 1.00 97.31 114 GLY A O 1
ATOM 844 N N . ARG A 1 115 ? -10.439 -0.027 -10.684 1.00 97.62 115 ARG A N 1
ATOM 845 C CA . ARG A 1 115 ? -11.203 -1.254 -10.984 1.00 97.62 115 ARG A CA 1
ATOM 846 C C . ARG A 1 115 ? -10.434 -2.105 -11.991 1.00 97.62 115 ARG A C 1
ATOM 848 O O . ARG A 1 115 ? -10.898 -2.345 -13.103 1.00 97.62 115 ARG A O 1
ATOM 855 N N . ASP A 1 116 ? -9.217 -2.460 -11.612 1.00 98.00 116 ASP A N 1
ATOM 856 C CA . ASP A 1 116 ? -8.245 -3.175 -12.423 1.00 98.00 116 ASP A CA 1
ATOM 857 C C . ASP A 1 116 ? -7.362 -4.073 -11.545 1.00 98.00 116 ASP A C 1
ATOM 859 O O . ASP A 1 116 ? -7.408 -4.024 -10.316 1.00 98.00 116 ASP A O 1
ATOM 863 N N . ALA A 1 117 ? -6.546 -4.913 -12.185 1.00 98.06 117 ALA A N 1
ATOM 864 C CA . ALA A 1 117 ? -5.703 -5.865 -11.468 1.00 98.06 117 ALA A CA 1
ATOM 865 C C . ALA A 1 117 ? -4.736 -5.202 -10.457 1.00 98.06 117 ALA A C 1
ATOM 867 O O . ALA A 1 117 ? -4.585 -5.746 -9.362 1.00 98.06 117 ALA A O 1
ATOM 868 N N . PRO A 1 118 ? -4.089 -4.050 -10.743 1.00 97.25 118 PRO A N 1
ATOM 869 C CA . PRO A 1 118 ? -3.313 -3.328 -9.733 1.00 97.25 118 PRO A CA 1
ATOM 870 C C . PRO A 1 118 ? -4.155 -2.847 -8.543 1.00 97.25 118 PRO A C 1
ATOM 872 O O . PRO A 1 118 ? -3.714 -2.970 -7.400 1.00 97.25 118 PRO A O 1
ATOM 875 N N . GLY A 1 119 ? -5.364 -2.333 -8.783 1.00 97.94 119 GLY A N 1
ATOM 876 C CA . GLY A 1 119 ? -6.291 -1.946 -7.720 1.00 97.94 119 GLY A CA 1
ATOM 877 C C . GLY A 1 119 ? -6.673 -3.120 -6.818 1.00 97.94 119 GLY A C 1
ATOM 878 O O . GLY A 1 119 ? -6.589 -3.001 -5.594 1.00 97.94 119 GLY A O 1
ATOM 879 N N . ASP A 1 120 ? -6.980 -4.278 -7.407 1.00 98.06 120 ASP A N 1
ATOM 880 C CA . ASP A 1 120 ? -7.276 -5.511 -6.667 1.00 98.06 120 ASP A CA 1
ATOM 881 C C . ASP A 1 120 ? -6.078 -5.970 -5.814 1.00 98.06 120 ASP A C 1
ATOM 883 O O . ASP A 1 120 ? -6.241 -6.383 -4.661 1.00 98.06 120 ASP A O 1
ATOM 887 N N . GLN A 1 121 ? -4.855 -5.851 -6.346 1.00 98.19 121 GLN A N 1
ATOM 888 C CA . GLN A 1 121 ? -3.625 -6.167 -5.611 1.00 98.19 121 GLN A CA 1
ATOM 889 C C . GLN A 1 121 ? -3.397 -5.214 -4.430 1.00 98.19 121 GLN A C 1
ATOM 891 O O . GLN A 1 121 ? -3.091 -5.674 -3.329 1.00 98.19 121 GLN A O 1
ATOM 896 N N . LEU A 1 122 ? -3.580 -3.901 -4.619 1.00 98.06 122 LEU A N 1
ATOM 897 C CA . LEU A 1 122 ? -3.483 -2.924 -3.527 1.00 98.06 122 LEU A CA 1
ATOM 898 C C . LEU A 1 122 ? -4.535 -3.184 -2.451 1.00 98.06 122 LEU A C 1
ATOM 900 O O . LEU A 1 122 ? -4.205 -3.168 -1.265 1.00 98.06 122 LEU A O 1
ATOM 904 N N . TYR A 1 123 ? -5.778 -3.474 -2.847 1.00 97.88 123 TYR A N 1
ATOM 905 C CA . TYR A 1 123 ? -6.847 -3.814 -1.911 1.00 97.88 123 TYR A CA 1
ATOM 906 C C . TYR A 1 123 ? -6.458 -5.014 -1.037 1.00 97.88 123 TYR A C 1
ATOM 908 O O . TYR A 1 123 ? -6.584 -4.958 0.190 1.00 97.88 123 TYR A O 1
ATOM 916 N N . ALA A 1 124 ? -5.946 -6.084 -1.655 1.00 97.69 124 ALA A N 1
ATOM 917 C CA . ALA A 1 124 ? -5.513 -7.283 -0.945 1.00 97.69 124 ALA A CA 1
ATOM 918 C C . ALA A 1 124 ? -4.362 -6.996 0.038 1.00 97.69 124 ALA A C 1
ATOM 920 O O . ALA A 1 124 ? -4.468 -7.354 1.212 1.00 97.69 124 ALA A O 1
ATOM 921 N N . LEU A 1 125 ? -3.314 -6.291 -0.406 1.00 97.56 125 LEU A N 1
ATOM 922 C CA . LEU A 1 125 ? -2.144 -5.952 0.418 1.00 97.56 125 LEU A CA 1
ATOM 923 C C . LEU A 1 125 ? -2.499 -5.047 1.607 1.00 97.56 125 LEU A C 1
ATOM 925 O O . LEU A 1 125 ? -2.045 -5.270 2.732 1.00 97.56 125 LEU A O 1
ATOM 929 N N . LEU A 1 126 ? -3.331 -4.027 1.380 1.00 97.38 126 LEU A N 1
ATOM 930 C CA . LEU A 1 126 ? -3.790 -3.126 2.437 1.00 97.38 126 LEU A CA 1
ATOM 931 C C . LEU A 1 126 ? -4.609 -3.887 3.486 1.00 97.38 126 LEU A C 1
ATOM 933 O O . LEU A 1 126 ? -4.396 -3.709 4.687 1.00 97.38 126 LEU A O 1
ATOM 937 N N . LYS A 1 127 ? -5.498 -4.784 3.045 1.00 96.62 127 LYS A N 1
ATOM 938 C CA . LYS A 1 127 ? -6.305 -5.624 3.936 1.00 96.62 127 LYS A CA 1
ATOM 939 C C . LYS A 1 127 ? -5.440 -6.583 4.756 1.00 96.62 127 LYS A C 1
ATOM 941 O O . LYS A 1 127 ? -5.684 -6.743 5.950 1.00 96.62 127 LYS A O 1
ATOM 946 N N . GLU A 1 128 ? -4.417 -7.177 4.144 1.00 97.12 128 GLU A N 1
ATOM 947 C CA . GLU A 1 128 ? -3.440 -8.037 4.824 1.00 97.12 128 GLU A CA 1
ATOM 948 C C . GLU A 1 128 ? -2.653 -7.277 5.904 1.00 97.12 128 GLU A C 1
ATOM 950 O O . GLU A 1 128 ? -2.393 -7.813 6.979 1.00 97.12 128 GLU A O 1
ATOM 955 N N . CYS A 1 129 ? -2.359 -5.992 5.681 1.00 96.19 129 CYS A N 1
ATOM 956 C CA . CYS A 1 129 ? -1.718 -5.130 6.678 1.00 96.19 129 CYS A CA 1
ATOM 957 C C . CYS A 1 129 ? -2.605 -4.801 7.898 1.00 96.19 129 CYS A C 1
ATOM 959 O O . CYS A 1 129 ? -2.141 -4.120 8.814 1.00 96.19 129 CYS A O 1
ATOM 961 N N . GLY A 1 130 ? -3.862 -5.256 7.928 1.00 95.06 130 GLY A N 1
ATOM 962 C CA . GLY A 1 130 ? -4.754 -5.126 9.081 1.00 95.06 130 GLY A CA 1
ATOM 963 C C . GLY A 1 130 ? -5.509 -3.798 9.171 1.00 95.06 130 GLY A C 1
ATOM 964 O O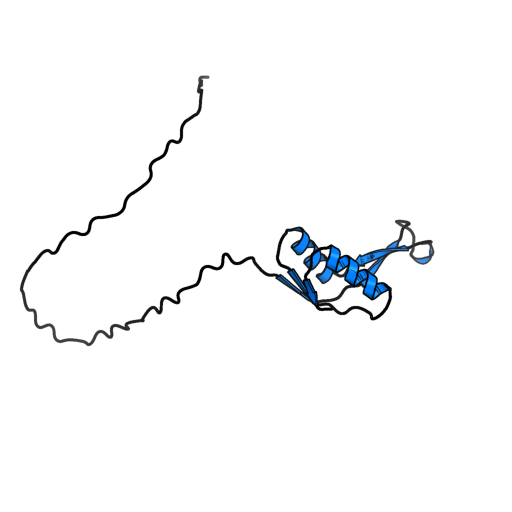 . GLY A 1 130 ? -6.096 -3.509 10.215 1.00 95.06 130 GLY A O 1
ATOM 965 N N . VAL A 1 131 ? -5.527 -2.989 8.105 1.00 96.88 131 VAL A N 1
ATOM 966 C CA . VAL A 1 131 ? -6.352 -1.770 8.056 1.00 96.88 131 VAL A CA 1
ATOM 967 C C . VAL A 1 131 ? -7.797 -2.106 7.669 1.00 96.88 131 VAL A C 1
ATOM 969 O O . VAL A 1 131 ? -8.053 -2.954 6.812 1.00 96.88 131 VAL A O 1
ATOM 972 N N . LYS A 1 132 ? -8.775 -1.426 8.276 1.00 97.62 132 LYS A N 1
ATOM 973 C CA . LYS A 1 132 ? -10.176 -1.503 7.836 1.00 97.62 132 LYS A CA 1
ATOM 974 C C . LYS A 1 132 ? -10.362 -0.585 6.634 1.00 97.62 132 LYS A C 1
ATOM 976 O O . LYS A 1 132 ? -10.286 0.632 6.777 1.00 97.62 132 LYS A O 1
ATOM 981 N N . LEU A 1 133 ? -10.593 -1.164 5.464 1.00 96.81 133 LEU A N 1
ATOM 982 C CA . LEU A 1 133 ? -10.686 -0.424 4.206 1.00 96.81 133 LEU A CA 1
ATOM 983 C C . LEU A 1 133 ? -12.087 0.123 3.929 1.00 96.81 133 LEU A C 1
ATOM 985 O O . LEU A 1 133 ? -13.083 -0.585 4.078 1.00 96.81 133 LEU A O 1
ATOM 989 N N . HIS A 1 134 ? -12.119 1.358 3.437 1.00 96.56 134 HIS A N 1
ATOM 990 C CA . HIS A 1 134 ? -13.224 1.944 2.688 1.00 96.56 134 HIS A CA 1
ATOM 991 C C . HIS A 1 134 ? -12.656 2.423 1.345 1.00 96.56 134 HIS A C 1
ATOM 993 O O . HIS A 1 134 ? -11.990 3.458 1.301 1.00 96.56 134 HIS A O 1
ATOM 999 N N . ALA A 1 135 ? -12.831 1.616 0.297 1.00 86.50 135 ALA A N 1
ATOM 1000 C CA . ALA A 1 135 ? -12.220 1.794 -1.020 1.00 86.50 135 ALA A CA 1
ATOM 1001 C C . ALA A 1 135 ? -13.238 1.596 -2.144 1.00 86.50 135 ALA A C 1
ATOM 1003 O O . ALA A 1 135 ? -14.168 0.781 -1.930 1.00 86.50 135 ALA A O 1
#

Secondary structure (DSSP, 8-state):
--------------------------------------------------------PPEEEEES--EEEEEESSTT--GGG---EEEEEE-HHHHHHHHHHHTT-EEEEE----SSHHHHHHHHHHHHTT-EEE-

Radius of gyration: 33.89 Å; Cα contacts (8 Å, |Δi|>4): 141; chains: 1; bounding box: 67×52×89 Å

pLDDT: mean 74.08, std 27.22, range [29.56, 98.56]

InterPro domains:
  IPR002173 Carbohydrate/purine kinase, PfkB, conserved site [PS00583] (90-114)
  IPR011611 Carbohydrate kinase PfkB [PF00294] (58-133)
  IPR029056 Ribokinase-like [G3DSA:3.40.1190.20] (55-135)
  IPR029056 Ribokinase-like [SSF53613] (58-133)

Foldseek 3Di:
DDDDDDDDDDDDDDDDDDDDDDDDDDDDDDDDPDDDDPPPPPPPPPPPPPPPDPVDQDEEEFEEEKDWDWAQPDPPDDPVPGPGTDTDIDDPSLVVQLVVVLVVGQYEYEYDFDPDPRSVVNVVVSVVSVHHYDD

Mean predicted aligned error: 17.55 Å